Protein AF-A0A9D4CQP9-F1 (afdb_monomer_lite)

Foldseek 3Di:
DDDDPFDFDADPVRDTDRPPKWWKWFAAKDKAFAQGKDWTFIDTPDDDDDDWWDFDDPQKDFDTDDDADPVHTTTTIGGNDNGIDIGHGGDTGTID

pLDDT: mean 71.21, std 17.76, range [31.64, 93.62]

Organism: Dreissena polymorpha (NCBI:txid45954)

Structure (mmCIF, N/CA/C/O backbone):
data_AF-A0A9D4CQP9-F1
#
_entry.id   AF-A0A9D4CQP9-F1
#
loop_
_atom_site.group_PDB
_atom_site.id
_atom_site.type_symbol
_atom_site.label_atom_id
_atom_site.label_alt_id
_atom_site.label_comp_id
_atom_site.label_asym_id
_atom_site.label_entity_id
_atom_site.label_seq_id
_atom_site.pdbx_PDB_ins_code
_atom_site.Cartn_x
_atom_site.Cartn_y
_atom_site.Cartn_z
_atom_site.occupancy
_atom_site.B_iso_or_equiv
_atom_site.auth_seq_id
_atom_site.auth_comp_id
_atom_site.auth_asym_id
_atom_site.auth_atom_id
_atom_site.pdbx_PDB_model_num
ATOM 1 N N . MET A 1 1 ? 18.698 -18.193 2.597 1.00 31.64 1 MET A N 1
ATOM 2 C CA . MET A 1 1 ? 19.679 -17.155 2.985 1.00 31.64 1 MET A CA 1
ATOM 3 C C . MET A 1 1 ? 19.419 -15.944 2.103 1.00 31.64 1 MET A C 1
ATOM 5 O O . MET A 1 1 ? 19.458 -16.102 0.893 1.00 31.64 1 MET A O 1
ATOM 9 N N . SER A 1 2 ? 19.026 -14.808 2.686 1.00 32.12 2 SER A N 1
ATOM 10 C CA . SER A 1 2 ? 18.668 -13.593 1.940 1.00 32.12 2 SER A CA 1
ATOM 11 C C . SER A 1 2 ? 19.899 -12.703 1.799 1.00 32.12 2 SER A C 1
ATOM 13 O O . SER A 1 2 ? 20.489 -12.311 2.804 1.00 32.12 2 SER A O 1
ATOM 15 N N . LEU A 1 3 ? 20.291 -12.415 0.560 1.00 39.47 3 LEU A N 1
ATOM 16 C CA . LEU A 1 3 ? 21.256 -11.377 0.219 1.00 39.47 3 LEU A CA 1
ATOM 17 C C . LEU A 1 3 ? 20.463 -10.234 -0.433 1.00 39.47 3 LEU A C 1
ATOM 19 O O . LEU A 1 3 ? 19.880 -10.402 -1.498 1.00 39.47 3 LEU A O 1
ATOM 23 N N . ASN A 1 4 ? 20.426 -9.081 0.236 1.00 40.84 4 ASN A N 1
ATOM 24 C CA . ASN A 1 4 ? 20.105 -7.771 -0.345 1.00 40.84 4 ASN A CA 1
ATOM 25 C C . ASN A 1 4 ? 18.775 -7.609 -1.113 1.00 40.84 4 ASN A C 1
ATOM 27 O O . ASN A 1 4 ? 18.736 -6.868 -2.090 1.00 40.84 4 ASN A O 1
ATOM 31 N N . GLY A 1 5 ? 17.677 -8.246 -0.691 1.00 37.38 5 GLY A N 1
ATOM 32 C CA . GLY A 1 5 ? 16.353 -7.969 -1.280 1.00 37.38 5 GLY A CA 1
ATOM 33 C C . GLY A 1 5 ? 16.237 -8.293 -2.778 1.00 37.38 5 GLY A C 1
ATOM 34 O O . GLY A 1 5 ? 15.327 -7.810 -3.443 1.00 37.38 5 GLY A O 1
ATOM 35 N N . GLN A 1 6 ? 17.152 -9.101 -3.320 1.00 40.53 6 GLN A N 1
ATOM 36 C CA . GLN A 1 6 ? 17.080 -9.614 -4.683 1.00 40.53 6 GLN A CA 1
ATOM 37 C C . GLN A 1 6 ? 16.333 -10.948 -4.666 1.00 40.53 6 GLN A C 1
ATOM 39 O O . GLN A 1 6 ? 16.849 -11.967 -4.204 1.00 40.53 6 GLN A O 1
ATOM 44 N N . VAL A 1 7 ? 15.104 -10.951 -5.181 1.00 45.12 7 VAL A N 1
ATOM 45 C CA . VAL A 1 7 ? 14.385 -12.193 -5.473 1.00 45.12 7 VAL A CA 1
ATOM 46 C C . VAL A 1 7 ? 14.850 -12.681 -6.838 1.00 45.12 7 VAL A C 1
ATOM 48 O O . VAL A 1 7 ? 14.445 -12.166 -7.878 1.00 45.12 7 VAL A O 1
ATOM 51 N N . VAL A 1 8 ? 15.735 -13.672 -6.839 1.00 45.78 8 VAL A N 1
ATOM 52 C CA . VAL A 1 8 ? 16.194 -14.320 -8.067 1.00 45.78 8 VAL A CA 1
ATOM 53 C C . VAL A 1 8 ? 15.298 -15.528 -8.332 1.00 45.78 8 VAL A C 1
ATOM 55 O O . VAL A 1 8 ? 15.277 -16.466 -7.535 1.00 45.78 8 VAL A O 1
ATOM 58 N N . ARG A 1 9 ? 14.531 -15.515 -9.430 1.00 50.25 9 ARG A N 1
ATOM 59 C CA . ARG A 1 9 ? 13.787 -16.698 -9.891 1.00 50.25 9 ARG A CA 1
ATOM 60 C C . ARG A 1 9 ? 14.644 -17.453 -10.908 1.00 50.25 9 ARG A C 1
ATOM 62 O O . ARG A 1 9 ? 15.089 -16.879 -11.899 1.00 50.25 9 ARG A O 1
ATOM 69 N N . MET A 1 10 ? 14.879 -18.737 -10.649 1.00 41.41 10 MET A N 1
ATOM 70 C CA . MET A 1 10 ? 15.482 -19.647 -11.624 1.00 41.41 10 MET A CA 1
ATOM 71 C C . MET A 1 10 ? 14.456 -19.972 -12.712 1.00 41.41 10 MET A C 1
ATOM 73 O O . MET A 1 10 ? 13.327 -20.354 -12.398 1.00 41.41 10 MET A O 1
ATOM 77 N N . THR A 1 11 ? 14.835 -19.836 -13.983 1.00 52.66 11 THR A N 1
ATOM 78 C CA . THR A 1 11 ? 14.074 -20.452 -15.078 1.00 52.66 11 THR A CA 1
ATOM 79 C C . THR A 1 11 ? 14.299 -21.963 -15.075 1.00 52.66 11 THR A C 1
ATOM 81 O O . THR A 1 11 ? 15.297 -22.447 -14.540 1.00 52.66 11 THR A O 1
ATOM 84 N N . GLN A 1 12 ? 13.377 -22.721 -15.678 1.00 53.09 12 GLN A N 1
ATOM 85 C CA . GLN A 1 12 ? 13.492 -24.183 -15.790 1.00 53.09 12 GLN A CA 1
ATOM 86 C C . GLN A 1 12 ? 14.771 -24.635 -16.525 1.00 53.09 12 GLN A C 1
ATOM 88 O O . GLN A 1 12 ? 15.224 -25.753 -16.302 1.00 53.09 12 GLN A O 1
ATOM 93 N N . ASP A 1 13 ? 15.402 -23.739 -17.293 1.00 54.34 13 ASP A N 1
ATOM 94 C CA . ASP A 1 13 ? 16.654 -23.972 -18.026 1.00 54.34 13 ASP A CA 1
ATOM 95 C C . ASP A 1 13 ? 17.923 -23.516 -17.268 1.00 54.34 13 ASP A C 1
ATOM 97 O O . ASP A 1 13 ? 19.014 -23.483 -17.835 1.00 54.34 13 ASP A O 1
ATOM 101 N N . GLY A 1 14 ? 17.810 -23.120 -15.992 1.00 54.75 14 GLY A N 1
ATOM 102 C CA . GLY A 1 14 ? 18.954 -22.701 -15.166 1.00 54.75 14 GLY A CA 1
ATOM 103 C C . GLY A 1 14 ? 19.440 -21.263 -15.399 1.00 54.75 14 GLY A C 1
ATOM 104 O O . GLY A 1 14 ? 20.478 -20.869 -14.865 1.00 54.75 14 GLY A O 1
ATOM 105 N N . GLY A 1 15 ? 18.693 -20.454 -16.154 1.00 44.69 15 GLY A N 1
ATOM 106 C CA . GLY A 1 15 ? 18.951 -19.024 -16.310 1.00 44.69 15 GLY A CA 1
ATOM 107 C C . GLY A 1 15 ? 18.490 -18.231 -15.084 1.00 44.69 15 GLY A C 1
ATOM 108 O O . GLY A 1 15 ? 17.375 -18.410 -14.590 1.00 44.69 15 GLY A O 1
ATOM 109 N N . LEU A 1 16 ? 19.335 -17.324 -14.590 1.00 45.91 16 LEU A N 1
ATOM 110 C CA . LEU A 1 16 ? 18.928 -16.328 -13.597 1.00 45.91 16 LEU A CA 1
ATOM 111 C C . LEU A 1 16 ? 18.184 -15.212 -14.338 1.00 45.91 16 LEU A C 1
ATOM 113 O O . LEU A 1 16 ? 18.804 -14.417 -15.042 1.00 45.91 16 LEU A O 1
ATOM 117 N N . VAL A 1 17 ? 16.859 -15.150 -14.205 1.00 48.81 17 VAL A N 1
ATOM 118 C CA . VAL A 1 17 ? 16.093 -13.988 -14.670 1.00 48.81 17 VAL A CA 1
ATOM 119 C C . VAL A 1 17 ? 15.977 -13.029 -13.498 1.00 48.81 17 VAL A C 1
ATOM 121 O O . VAL A 1 17 ? 15.335 -13.325 -12.489 1.00 48.81 17 VAL A O 1
ATOM 124 N N . GLU A 1 18 ? 16.617 -11.868 -13.624 1.00 48.59 18 GLU A N 1
ATOM 125 C CA . GLU A 1 18 ? 16.402 -10.761 -12.702 1.00 48.59 18 GLU A CA 1
ATOM 126 C C . GLU A 1 18 ? 14.967 -10.254 -12.906 1.00 48.59 18 GLU A C 1
ATOM 128 O O . GLU A 1 18 ? 14.676 -9.482 -13.824 1.00 48.59 18 GLU A O 1
ATOM 133 N N . ALA A 1 19 ? 14.037 -10.729 -12.075 1.00 52.6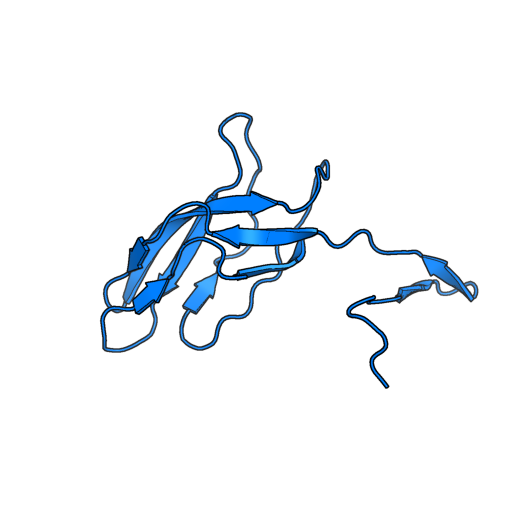6 19 ALA A N 1
ATOM 134 C CA . ALA A 1 19 ? 12.717 -10.131 -11.987 1.00 52.66 19 ALA A CA 1
ATOM 135 C C . ALA A 1 19 ? 12.920 -8.692 -11.497 1.00 52.66 19 ALA A C 1
ATOM 137 O O . ALA A 1 19 ? 13.345 -8.465 -10.364 1.00 52.66 19 ALA A O 1
ATOM 138 N N . LYS A 1 20 ? 12.697 -7.702 -12.370 1.00 56.19 20 LYS A N 1
ATOM 139 C CA . LYS A 1 20 ? 12.878 -6.281 -12.042 1.00 56.19 20 LYS A CA 1
ATOM 140 C C . LYS A 1 20 ? 11.753 -5.798 -11.122 1.00 56.19 20 LYS A C 1
ATOM 142 O O . LYS A 1 20 ? 10.978 -4.941 -11.520 1.00 56.19 20 LYS A O 1
ATOM 147 N N . LEU A 1 21 ? 11.748 -6.261 -9.877 1.00 65.81 21 LEU A N 1
ATOM 148 C CA . LEU A 1 21 ? 10.794 -5.842 -8.855 1.00 65.81 21 LEU A CA 1
ATOM 149 C C . LEU A 1 21 ? 11.006 -4.367 -8.512 1.00 65.81 21 LEU A C 1
ATOM 151 O O . LEU A 1 21 ? 12.142 -3.935 -8.276 1.00 65.81 21 LEU A O 1
ATOM 155 N N . ALA A 1 22 ? 9.950 -3.564 -8.559 1.00 72.25 22 ALA A N 1
ATOM 156 C CA . ALA A 1 22 ? 9.955 -2.176 -8.129 1.00 72.25 22 ALA A CA 1
ATOM 157 C C . ALA A 1 22 ? 9.182 -2.023 -6.823 1.00 72.25 22 ALA A C 1
ATOM 159 O O . ALA A 1 22 ? 8.019 -2.396 -6.712 1.00 72.25 22 ALA A O 1
ATOM 160 N N . ASN A 1 23 ? 9.814 -1.372 -5.852 1.00 82.19 23 ASN A N 1
ATOM 161 C CA . ASN A 1 23 ? 9.151 -1.028 -4.604 1.00 82.19 23 ASN A CA 1
ATOM 162 C C . ASN A 1 23 ? 8.016 -0.035 -4.859 1.00 82.19 23 ASN A C 1
ATOM 164 O O . ASN A 1 23 ? 8.229 1.022 -5.470 1.00 82.19 23 ASN A O 1
ATOM 168 N N . VAL A 1 24 ? 6.838 -0.354 -4.326 1.00 82.06 24 VAL A N 1
ATOM 169 C CA . VAL A 1 24 ? 5.665 0.513 -4.335 1.00 82.06 24 VAL A CA 1
ATOM 170 C C . VAL A 1 24 ? 5.548 1.195 -2.981 1.00 82.06 24 VAL A C 1
ATOM 172 O O . VAL A 1 24 ? 5.307 0.559 -1.953 1.00 82.06 24 VAL A O 1
ATOM 175 N N . THR A 1 25 ? 5.702 2.513 -2.971 1.00 87.81 25 THR A N 1
ATOM 176 C CA . THR A 1 25 ? 5.633 3.323 -1.751 1.00 87.81 25 THR A CA 1
ATOM 177 C C . THR A 1 25 ? 4.470 4.299 -1.798 1.00 87.81 25 THR A C 1
ATOM 179 O O . THR A 1 25 ? 4.005 4.707 -2.860 1.00 87.81 25 THR A O 1
ATOM 182 N N . VAL A 1 26 ? 3.960 4.683 -0.632 1.00 89.19 26 VAL A N 1
ATOM 183 C CA . VAL A 1 26 ? 2.847 5.632 -0.543 1.00 89.19 26 VAL A CA 1
ATOM 184 C C . VAL A 1 26 ? 3.316 7.057 -0.822 1.00 89.19 26 VAL A C 1
ATOM 186 O O . VAL A 1 26 ? 4.193 7.582 -0.139 1.00 89.19 26 VAL A O 1
ATOM 189 N N . ALA A 1 27 ? 2.684 7.722 -1.787 1.00 89.44 27 ALA A N 1
ATOM 190 C CA . ALA A 1 27 ? 3.082 9.057 -2.228 1.00 89.44 27 ALA A CA 1
ATOM 191 C C . ALA A 1 27 ? 2.713 10.152 -1.213 1.00 89.44 27 ALA A C 1
ATOM 193 O O . ALA A 1 27 ? 3.365 11.192 -1.155 1.00 89.44 27 ALA A O 1
ATOM 194 N N . ARG A 1 28 ? 1.643 9.947 -0.429 1.00 89.81 28 ARG A N 1
ATOM 195 C CA . ARG A 1 28 ? 1.153 10.894 0.585 1.00 89.81 28 ARG A CA 1
ATOM 196 C C . ARG A 1 28 ? 0.537 10.165 1.768 1.00 89.81 28 ARG A C 1
ATOM 198 O O . ARG A 1 28 ? -0.148 9.168 1.585 1.00 89.81 28 ARG A O 1
ATOM 205 N N . THR A 1 29 ? 0.737 10.704 2.969 1.00 91.75 29 THR A N 1
ATOM 206 C CA . THR A 1 29 ? 0.144 10.139 4.189 1.00 91.75 29 THR A CA 1
ATOM 207 C C . THR A 1 29 ? -1.381 10.075 4.074 1.00 91.75 29 THR A C 1
ATOM 209 O O . THR A 1 29 ? -2.009 11.068 3.713 1.00 91.75 29 THR A O 1
ATOM 212 N N . VAL A 1 30 ? -1.968 8.931 4.424 1.00 92.94 30 VAL A N 1
ATOM 213 C CA . VAL A 1 30 ? -3.416 8.685 4.396 1.00 92.94 30 VAL A CA 1
ATOM 214 C C . VAL A 1 30 ? -3.869 8.039 5.703 1.00 92.94 30 VAL A C 1
ATOM 216 O O . VAL A 1 30 ? -3.110 7.307 6.342 1.00 92.94 30 VAL A O 1
ATOM 219 N N . VAL A 1 31 ? -5.101 8.328 6.113 1.00 92.69 31 VAL A N 1
ATOM 220 C CA . VAL A 1 31 ? -5.772 7.654 7.229 1.00 92.69 31 VAL A CA 1
ATOM 221 C C . VAL A 1 31 ? -6.967 6.899 6.668 1.00 92.69 31 VAL A C 1
ATOM 223 O O . VAL A 1 31 ? -7.789 7.490 5.971 1.00 92.69 31 VAL A O 1
ATOM 226 N N . ILE A 1 32 ? -7.048 5.603 6.957 1.00 92.44 32 ILE A N 1
ATOM 227 C CA . ILE A 1 32 ? -8.118 4.720 6.496 1.00 92.44 32 ILE A CA 1
ATOM 228 C C . ILE A 1 32 ? -8.934 4.285 7.721 1.00 92.44 32 ILE A C 1
ATOM 230 O O . ILE A 1 32 ? -8.383 3.625 8.608 1.00 92.44 32 ILE A O 1
ATOM 234 N N . PRO A 1 33 ? -10.221 4.658 7.815 1.00 93.62 33 PRO A N 1
ATOM 235 C CA . PRO A 1 33 ? -11.082 4.204 8.903 1.00 93.62 33 PRO A CA 1
ATOM 236 C C . PRO A 1 33 ? -11.329 2.684 8.881 1.00 93.62 33 PRO A C 1
ATOM 238 O O . PRO A 1 33 ? -11.150 2.067 7.829 1.00 93.62 33 PRO A O 1
ATOM 241 N N . PRO A 1 34 ? -11.763 2.081 10.004 1.00 93.31 34 PRO A N 1
ATOM 242 C CA . PRO A 1 34 ? -12.142 0.668 10.083 1.00 93.31 34 PRO A CA 1
ATOM 243 C C . PRO A 1 34 ? -13.123 0.255 8.988 1.00 93.31 34 PRO A C 1
ATOM 245 O O . PRO A 1 34 ? -14.109 0.955 8.740 1.00 93.31 34 PRO A O 1
ATOM 248 N N . ASN A 1 35 ? -12.883 -0.897 8.365 1.00 89.81 35 ASN A N 1
ATOM 249 C CA . ASN A 1 35 ? -13.723 -1.500 7.327 1.00 89.81 35 ASN A CA 1
ATOM 250 C C . ASN A 1 35 ? -14.001 -0.579 6.123 1.00 89.81 35 ASN A C 1
ATOM 252 O O . ASN A 1 35 ? -15.017 -0.722 5.438 1.00 89.81 35 ASN A O 1
ATOM 256 N N . LYS A 1 36 ? -13.128 0.405 5.867 1.00 91.75 36 LYS A N 1
ATOM 257 C CA . LYS A 1 36 ? -13.215 1.300 4.706 1.00 91.75 36 LYS A CA 1
ATOM 258 C C . LYS A 1 36 ? -12.101 1.019 3.710 1.00 91.75 36 LYS A C 1
ATOM 260 O O . LYS A 1 36 ? -11.002 0.607 4.073 1.00 91.75 36 LYS A O 1
ATOM 265 N N . VAL A 1 37 ? -12.408 1.301 2.446 1.00 89.69 37 VAL A N 1
ATOM 266 C CA . VAL A 1 37 ? -11.462 1.270 1.329 1.00 89.69 37 VAL A CA 1
ATOM 267 C C . VAL A 1 37 ? -11.031 2.697 1.014 1.00 89.69 37 VAL A C 1
ATOM 269 O O . VAL A 1 37 ? -11.871 3.595 0.927 1.00 89.69 37 VAL A O 1
ATOM 272 N N . ALA A 1 38 ? -9.734 2.909 0.815 1.00 88.75 38 ALA A N 1
ATOM 273 C CA . ALA A 1 38 ? -9.183 4.165 0.328 1.00 88.75 38 ALA A CA 1
ATOM 274 C C . ALA A 1 38 ? -8.376 3.940 -0.954 1.00 88.75 38 ALA A C 1
ATOM 276 O O . ALA A 1 38 ? -7.605 2.988 -1.058 1.00 88.75 38 ALA A O 1
ATOM 277 N N . MET A 1 39 ? -8.513 4.860 -1.910 1.00 88.00 39 MET A N 1
ATOM 278 C CA . MET A 1 39 ? -7.638 4.920 -3.081 1.00 88.00 39 MET A CA 1
ATOM 279 C C . MET A 1 39 ? -6.354 5.659 -2.707 1.00 88.00 39 MET A C 1
ATOM 281 O O . MET A 1 39 ? -6.342 6.886 -2.578 1.00 88.00 39 MET A O 1
ATOM 285 N N . VAL A 1 40 ? -5.267 4.918 -2.525 1.00 87.06 40 VAL A N 1
ATOM 286 C CA . VAL A 1 40 ? -3.985 5.453 -2.065 1.00 87.06 40 VAL A CA 1
ATOM 287 C C . VAL A 1 40 ? -3.085 5.720 -3.260 1.00 87.06 40 VAL A C 1
ATOM 289 O O . VAL A 1 40 ? -2.768 4.817 -4.028 1.00 87.06 40 VAL A O 1
ATOM 292 N N . LYS A 1 41 ? -2.659 6.975 -3.432 1.00 87.88 41 LYS A N 1
ATOM 293 C CA . LYS A 1 41 ? -1.679 7.330 -4.464 1.00 87.88 41 LYS A CA 1
ATOM 294 C C . LYS A 1 41 ? -0.305 6.787 -4.071 1.00 87.88 41 LYS A C 1
ATOM 296 O O . LYS A 1 41 ? 0.167 7.057 -2.964 1.00 87.88 41 LYS A O 1
ATOM 301 N N . CYS A 1 42 ? 0.345 6.099 -4.998 1.00 86.25 42 CYS A N 1
ATOM 302 C CA . CYS A 1 42 ? 1.630 5.448 -4.790 1.00 86.25 42 CYS A CA 1
ATOM 303 C C . CYS A 1 42 ? 2.675 5.915 -5.809 1.00 86.25 42 CYS A C 1
ATOM 305 O O . CYS A 1 42 ? 2.361 6.525 -6.832 1.00 86.25 42 CYS A O 1
ATOM 307 N N . THR A 1 43 ? 3.931 5.635 -5.491 1.00 85.56 43 THR A N 1
ATOM 308 C CA . THR A 1 43 ? 5.117 5.886 -6.308 1.00 85.56 43 THR A CA 1
ATOM 309 C C . THR A 1 43 ? 5.881 4.589 -6.503 1.00 85.56 43 THR A C 1
ATOM 311 O O . THR A 1 43 ? 5.935 3.760 -5.597 1.00 85.56 43 THR A O 1
ATOM 314 N N . LEU A 1 44 ? 6.490 4.439 -7.676 1.00 80.44 44 LEU A N 1
ATOM 315 C CA . LEU A 1 44 ? 7.421 3.355 -7.965 1.00 80.44 44 LEU A CA 1
ATOM 316 C C . LEU A 1 44 ? 8.846 3.855 -7.792 1.00 80.44 44 LEU A C 1
ATOM 318 O O . LEU A 1 44 ? 9.171 4.953 -8.244 1.00 80.44 44 LEU A O 1
ATOM 322 N N . GLY A 1 45 ? 9.709 3.030 -7.202 1.00 71.88 45 GLY A N 1
ATOM 323 C CA . GLY A 1 45 ? 11.143 3.322 -7.134 1.00 71.88 45 GLY A CA 1
ATOM 324 C C . GLY A 1 45 ? 11.834 3.365 -8.506 1.00 71.88 45 GLY A C 1
ATOM 325 O O . GLY A 1 45 ? 12.899 3.959 -8.631 1.00 71.88 45 GLY A O 1
ATOM 326 N N . LYS A 1 46 ? 11.233 2.757 -9.537 1.00 70.69 46 LYS A N 1
ATOM 327 C CA . LYS A 1 46 ? 11.719 2.762 -10.924 1.00 70.69 46 LYS A CA 1
ATOM 328 C C . LYS A 1 46 ? 10.553 2.635 -11.915 1.00 70.69 46 LYS A C 1
ATOM 330 O O . LYS A 1 46 ? 9.558 1.996 -11.575 1.00 70.69 46 LYS A O 1
ATOM 335 N N . PRO A 1 47 ? 10.650 3.213 -13.125 1.00 65.62 47 PRO A N 1
ATOM 336 C CA . PRO A 1 47 ? 9.635 3.028 -14.156 1.00 65.62 47 PRO A CA 1
ATOM 337 C C . PRO A 1 47 ? 9.643 1.578 -14.661 1.00 65.62 47 PRO A C 1
ATOM 339 O O . PRO A 1 47 ? 10.681 1.054 -15.062 1.00 65.62 47 PRO A O 1
ATOM 342 N N . ILE A 1 48 ? 8.474 0.943 -14.648 1.00 67.25 48 ILE A N 1
ATOM 343 C CA . ILE A 1 48 ? 8.211 -0.397 -15.190 1.00 67.25 48 ILE A CA 1
ATOM 344 C C . ILE A 1 48 ? 6.881 -0.340 -15.953 1.00 67.25 48 ILE A C 1
ATOM 346 O O . ILE A 1 48 ? 5.954 0.339 -15.518 1.00 67.25 48 ILE A O 1
ATOM 350 N N . GLY A 1 49 ? 6.823 -0.971 -17.131 1.00 58.66 49 GLY A N 1
ATOM 351 C CA . GLY A 1 49 ? 5.749 -0.750 -18.111 1.00 58.66 49 GLY A CA 1
ATOM 352 C C . GLY A 1 49 ? 4.390 -1.317 -17.692 1.00 58.66 49 GLY A C 1
ATOM 353 O O . GLY A 1 49 ? 3.402 -0.593 -17.635 1.00 58.66 49 GLY A O 1
ATOM 354 N N . THR A 1 50 ? 4.332 -2.610 -17.382 1.00 60.03 50 THR A N 1
ATOM 355 C CA . THR A 1 50 ? 3.119 -3.283 -16.900 1.00 60.03 50 THR A CA 1
ATOM 356 C C . THR A 1 50 ? 3.523 -4.244 -15.800 1.00 60.03 50 THR A C 1
ATOM 358 O O . THR A 1 50 ? 4.465 -5.013 -15.977 1.00 60.03 50 THR A O 1
ATOM 361 N N . PHE A 1 51 ? 2.840 -4.173 -14.663 1.00 60.84 51 PHE A N 1
ATOM 362 C CA . PHE A 1 51 ? 3.170 -4.962 -13.486 1.00 60.84 51 PHE A CA 1
ATOM 363 C C . PHE A 1 51 ? 1.928 -5.273 -12.658 1.00 60.84 51 PHE A C 1
ATOM 365 O O . PHE A 1 51 ? 0.938 -4.540 -12.701 1.00 60.84 51 PHE A O 1
ATOM 372 N N . ALA A 1 52 ? 2.001 -6.355 -11.890 1.00 58.88 52 ALA A N 1
ATOM 373 C CA . ALA A 1 52 ? 1.038 -6.673 -10.850 1.00 58.88 52 ALA A CA 1
ATOM 374 C C . ALA A 1 52 ? 1.674 -6.316 -9.508 1.00 58.88 52 ALA A C 1
ATOM 376 O O . ALA A 1 52 ? 2.809 -6.697 -9.256 1.00 58.88 52 ALA A O 1
ATOM 377 N N . VAL A 1 53 ? 0.957 -5.575 -8.664 1.00 62.28 53 VAL A N 1
ATOM 378 C CA . VAL A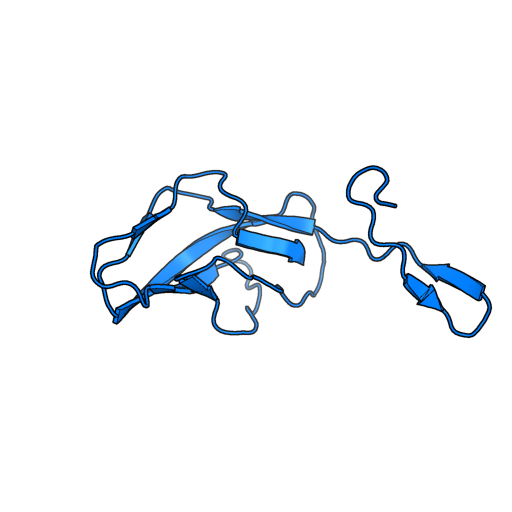 1 53 ? 1.453 -5.271 -7.320 1.00 62.28 53 VAL A CA 1
ATOM 379 C C . VAL A 1 53 ? 1.036 -6.391 -6.379 1.00 62.28 53 VAL A C 1
ATOM 381 O O . VAL A 1 53 ? -0.160 -6.577 -6.144 1.00 62.28 53 VAL A O 1
ATOM 384 N N . GLU A 1 54 ? 2.013 -7.096 -5.821 1.00 63.34 54 GLU A N 1
ATOM 385 C CA . GLU A 1 54 ? 1.817 -7.977 -4.674 1.00 63.34 54 GLU A CA 1
ATOM 386 C C . GLU A 1 54 ? 2.069 -7.164 -3.403 1.00 63.34 54 GLU A C 1
ATOM 388 O O . GLU A 1 54 ? 3.117 -6.541 -3.222 1.00 63.34 54 GLU A O 1
ATOM 393 N N . ALA A 1 55 ? 1.059 -7.096 -2.542 1.00 61.88 55 ALA A N 1
ATOM 394 C CA . ALA A 1 55 ? 1.072 -6.227 -1.383 1.00 61.88 55 ALA A CA 1
ATOM 395 C C . ALA A 1 55 ? 0.440 -6.933 -0.185 1.00 61.88 55 ALA A C 1
ATOM 397 O O . ALA A 1 55 ? -0.765 -7.183 -0.155 1.00 61.88 55 ALA A O 1
ATOM 398 N N . GLU A 1 56 ? 1.268 -7.220 0.816 1.00 58.34 56 GLU A N 1
ATOM 399 C CA . GLU A 1 56 ? 0.866 -7.812 2.087 1.00 58.34 56 GLU A CA 1
ATOM 400 C C . GLU A 1 56 ? 1.214 -6.827 3.208 1.00 58.34 56 GLU A C 1
ATOM 402 O O . GLU A 1 56 ? 2.379 -6.485 3.422 1.00 58.34 56 GLU A O 1
ATOM 407 N N . CYS A 1 57 ? 0.208 -6.299 3.910 1.00 62.19 57 CYS A N 1
ATOM 408 C CA . CYS A 1 57 ? 0.443 -5.351 4.998 1.00 62.19 57 CYS A CA 1
ATOM 409 C C . CYS A 1 57 ? -0.473 -5.619 6.198 1.00 62.19 57 CYS A C 1
ATOM 411 O O . CYS A 1 57 ? -1.226 -4.743 6.617 1.00 62.19 57 CYS A O 1
ATOM 413 N N . GLY A 1 58 ? -0.373 -6.813 6.792 1.00 70.50 58 GLY A N 1
ATOM 414 C CA . GLY A 1 58 ? -1.085 -7.167 8.029 1.00 70.50 58 GLY A CA 1
ATOM 415 C C . GLY A 1 58 ? -2.597 -6.937 7.918 1.00 70.50 58 GLY A C 1
ATOM 416 O O . GLY A 1 58 ? -3.230 -7.458 7.008 1.00 70.50 58 GLY A O 1
ATOM 417 N N . ASP A 1 59 ? -3.159 -6.101 8.800 1.00 71.31 59 ASP A N 1
ATOM 418 C CA . ASP A 1 59 ? -4.589 -5.732 8.810 1.00 71.31 59 ASP A CA 1
ATOM 419 C C . ASP A 1 59 ? -5.035 -4.866 7.610 1.00 71.31 59 ASP A C 1
ATOM 421 O O . ASP A 1 59 ? -6.206 -4.486 7.501 1.00 71.31 59 ASP A O 1
ATOM 425 N N . LEU A 1 60 ? -4.109 -4.499 6.720 1.00 72.00 60 LEU A N 1
ATOM 426 C CA . LEU A 1 60 ? -4.397 -3.817 5.466 1.00 72.00 60 LEU A CA 1
ATOM 427 C C . LEU A 1 60 ? -4.275 -4.802 4.310 1.00 72.00 60 LEU A C 1
ATOM 429 O O . LEU A 1 60 ? -3.193 -5.327 4.037 1.00 72.00 60 LEU A O 1
ATOM 433 N N . ILE A 1 61 ? -5.368 -4.969 3.572 1.00 75.62 61 ILE A N 1
ATOM 434 C CA . ILE A 1 61 ? -5.361 -5.730 2.324 1.00 75.62 61 ILE A CA 1
ATOM 435 C C . ILE A 1 61 ? -5.327 -4.745 1.160 1.00 75.62 61 ILE A C 1
ATOM 437 O O . ILE A 1 61 ? -6.127 -3.809 1.088 1.00 75.62 61 ILE A O 1
ATOM 441 N N . VAL A 1 62 ? -4.399 -4.955 0.232 1.00 72.31 62 VAL A N 1
ATOM 442 C CA . VAL A 1 62 ? -4.412 -4.270 -1.061 1.00 72.31 62 VAL A CA 1
ATOM 443 C C . VAL A 1 62 ? -5.239 -5.114 -2.018 1.00 72.31 62 VAL A C 1
ATOM 445 O O . VAL A 1 62 ? -4.924 -6.275 -2.269 1.00 72.31 62 VAL A O 1
ATOM 448 N N . LEU A 1 63 ? -6.336 -4.548 -2.517 1.00 65.38 63 LEU A N 1
ATOM 449 C CA . LEU A 1 63 ? -7.210 -5.262 -3.440 1.00 65.38 63 LEU A CA 1
ATOM 450 C C . LEU A 1 63 ? -6.522 -5.324 -4.812 1.00 65.38 63 LEU A C 1
ATOM 452 O O . LEU A 1 63 ? -6.058 -4.317 -5.344 1.00 65.38 63 LEU A O 1
ATOM 456 N N . MET A 1 64 ? -6.399 -6.548 -5.318 1.00 64.31 64 MET A N 1
ATOM 457 C CA . MET A 1 64 ? -5.568 -6.957 -6.449 1.00 64.31 64 MET A CA 1
ATOM 458 C C . MET A 1 64 ? -5.701 -6.078 -7.707 1.00 64.31 64 MET A C 1
ATOM 460 O O . MET A 1 64 ? -6.803 -5.723 -8.119 1.00 64.31 64 MET A O 1
ATOM 464 N N . SER A 1 65 ? -4.552 -5.879 -8.363 1.00 54.47 65 SER A N 1
ATOM 465 C CA . SER A 1 65 ? -4.331 -5.314 -9.704 1.00 54.47 65 SER A CA 1
ATOM 466 C C . SER A 1 65 ? -4.735 -3.853 -9.918 1.00 54.47 65 SER A C 1
ATOM 468 O O . SER A 1 65 ? -5.905 -3.473 -9.934 1.00 54.47 65 SER A O 1
ATOM 470 N N . VAL A 1 66 ? -3.726 -3.019 -10.172 1.00 54.38 66 VAL A N 1
ATOM 471 C CA . VAL A 1 66 ? -3.909 -1.613 -10.521 1.00 54.38 66 VAL A CA 1
ATOM 472 C C . VAL A 1 66 ? -3.514 -1.397 -11.964 1.00 54.38 66 VAL A C 1
ATOM 474 O O . VAL A 1 66 ? -2.356 -1.557 -12.336 1.00 54.38 66 VAL A O 1
ATOM 477 N N . HIS A 1 67 ? -4.481 -0.948 -12.759 1.00 50.91 67 HIS A N 1
ATOM 478 C CA . HIS A 1 67 ? -4.191 -0.326 -14.039 1.00 50.91 67 HIS A CA 1
ATOM 479 C C . HIS A 1 67 ? -3.441 0.981 -13.785 1.00 50.91 67 HIS A C 1
ATOM 481 O O . HIS A 1 67 ? -3.979 1.925 -13.201 1.00 50.91 67 HIS A O 1
ATOM 487 N N . ILE A 1 68 ? -2.188 1.037 -14.222 1.00 55.34 68 ILE A N 1
ATOM 488 C CA . ILE A 1 68 ? -1.437 2.286 -14.295 1.00 55.34 68 ILE A CA 1
ATOM 489 C C . ILE A 1 68 ? -2.048 3.061 -15.457 1.00 55.34 68 ILE A C 1
ATOM 491 O O . ILE A 1 68 ? -1.872 2.693 -16.615 1.00 55.34 68 ILE A O 1
ATOM 495 N N . ASN A 1 69 ? -2.808 4.107 -15.158 1.00 53.38 69 ASN A N 1
ATOM 496 C CA . ASN A 1 69 ? -3.146 5.099 -16.168 1.00 53.38 69 ASN A CA 1
ATOM 497 C C . ASN A 1 69 ? -2.114 6.233 -16.129 1.00 53.38 69 ASN A C 1
ATOM 499 O O . ASN A 1 69 ? -1.320 6.353 -15.193 1.00 53.38 69 ASN A O 1
ATOM 503 N N . GLU A 1 70 ? -2.154 7.105 -17.131 1.00 52.47 70 GLU A N 1
ATOM 504 C CA . GLU A 1 70 ? -1.277 8.279 -17.235 1.00 52.47 70 GLU A CA 1
ATOM 505 C C . GLU A 1 70 ? -1.371 9.219 -16.010 1.00 52.47 70 GLU A C 1
ATOM 507 O O . GLU A 1 70 ? -0.473 10.021 -15.766 1.00 52.47 70 GLU A O 1
ATOM 512 N N . ALA A 1 71 ? -2.416 9.090 -15.177 1.00 58.41 71 ALA A N 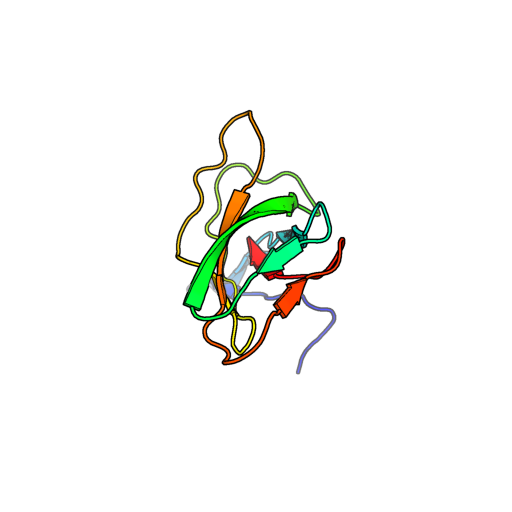1
ATOM 513 C CA . ALA A 1 71 ? -2.602 9.864 -13.946 1.00 58.41 71 ALA A CA 1
ATOM 514 C C . ALA A 1 71 ? -1.830 9.315 -12.720 1.00 58.41 71 ALA A C 1
ATOM 516 O O . ALA A 1 71 ? -1.864 9.927 -11.639 1.00 58.41 71 ALA A O 1
ATOM 517 N N . GLY A 1 72 ? -1.111 8.198 -12.876 1.00 69.56 72 GLY A N 1
ATOM 518 C CA . GLY A 1 72 ? -0.212 7.608 -11.881 1.00 69.56 72 GLY A CA 1
ATOM 519 C C . GLY A 1 72 ? -0.808 6.445 -11.077 1.00 69.56 72 GLY A C 1
ATOM 520 O O . GLY A 1 72 ? -2.015 6.214 -11.060 1.00 69.56 72 GLY A O 1
ATOM 521 N N . LEU A 1 73 ? 0.063 5.714 -10.374 1.00 79.69 73 LEU A N 1
ATOM 522 C CA . LEU A 1 73 ? -0.283 4.500 -9.627 1.00 79.69 73 LEU A CA 1
ATOM 523 C C . LEU A 1 73 ? -1.194 4.803 -8.423 1.00 79.69 73 LEU A C 1
ATOM 525 O O . LEU A 1 73 ? -0.851 5.613 -7.556 1.00 79.69 73 LEU A O 1
ATOM 529 N N . LYS A 1 74 ? -2.347 4.129 -8.341 1.00 81.94 74 LYS A N 1
ATOM 530 C CA . LYS A 1 74 ? -3.280 4.225 -7.206 1.00 81.94 74 LYS A CA 1
ATOM 531 C C . LYS A 1 74 ? -3.732 2.844 -6.748 1.00 81.94 74 LYS A C 1
ATOM 533 O O . LYS A 1 74 ? -4.423 2.164 -7.493 1.00 81.94 74 LYS A O 1
ATOM 538 N N . LEU A 1 75 ? -3.407 2.468 -5.517 1.00 83.06 75 LEU A N 1
ATOM 539 C CA . LEU A 1 75 ? -3.797 1.186 -4.934 1.00 83.06 75 LEU A CA 1
ATOM 540 C C . LEU A 1 75 ? -5.092 1.321 -4.115 1.00 83.06 75 LEU A C 1
ATOM 542 O O . LEU A 1 75 ? -5.153 2.189 -3.239 1.00 83.06 75 LEU A O 1
ATOM 546 N N . PRO A 1 76 ? -6.117 0.484 -4.350 1.00 85.44 76 PRO A N 1
ATOM 547 C CA . PRO A 1 76 ? -7.224 0.333 -3.414 1.00 85.44 76 PRO A CA 1
ATOM 548 C C . PRO A 1 76 ? -6.745 -0.445 -2.180 1.00 85.44 76 PRO A C 1
ATOM 550 O O . PRO A 1 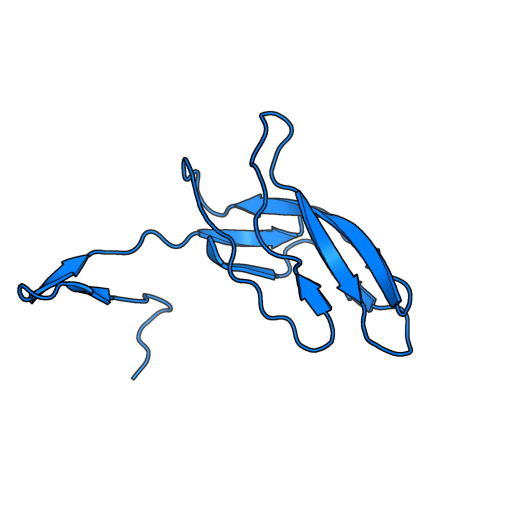76 ? -6.383 -1.616 -2.274 1.00 85.44 76 PRO A O 1
ATOM 553 N N . ILE A 1 77 ? -6.741 0.203 -1.015 1.00 87.25 77 ILE A N 1
ATOM 554 C CA . ILE A 1 77 ? -6.337 -0.413 0.258 1.00 87.25 77 ILE A CA 1
ATOM 555 C C . ILE A 1 77 ? -7.539 -0.439 1.197 1.00 87.25 77 ILE A C 1
ATOM 557 O O . ILE A 1 77 ? -8.146 0.606 1.446 1.00 87.25 77 ILE A O 1
ATOM 561 N N . VAL A 1 78 ? -7.875 -1.616 1.725 1.00 88.75 78 VAL A N 1
ATOM 562 C CA . VAL A 1 78 ? -8.910 -1.794 2.749 1.00 88.75 78 VAL A CA 1
ATOM 563 C C . VAL A 1 78 ? -8.273 -1.942 4.125 1.00 88.75 78 VAL A C 1
ATOM 565 O O . VAL A 1 78 ? -7.295 -2.666 4.285 1.00 88.75 78 VAL A O 1
ATOM 568 N N . ASN A 1 79 ? -8.829 -1.249 5.116 1.00 90.31 79 ASN A N 1
ATOM 569 C CA . ASN A 1 79 ? -8.476 -1.436 6.519 1.00 90.31 79 ASN A CA 1
ATOM 570 C C . ASN A 1 79 ? -9.446 -2.420 7.173 1.00 90.31 79 ASN A C 1
ATOM 572 O O . ASN A 1 79 ? -10.614 -2.087 7.351 1.00 90.31 79 ASN A O 1
ATOM 576 N N . LEU A 1 80 ? -8.963 -3.607 7.535 1.00 88.00 80 LEU A N 1
ATOM 577 C CA . LEU A 1 80 ? -9.748 -4.629 8.230 1.00 88.00 80 LEU A CA 1
ATOM 578 C C . LEU A 1 80 ? -9.625 -4.553 9.757 1.00 88.00 80 LEU A C 1
ATOM 580 O O . LEU A 1 80 ? -10.221 -5.362 10.464 1.00 88.00 80 LEU A O 1
ATO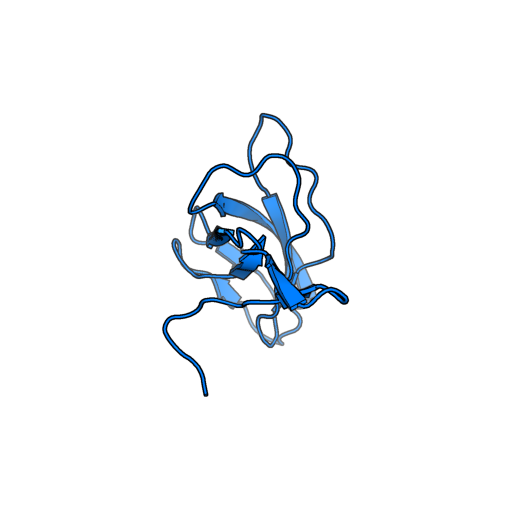M 584 N N . SER A 1 81 ? -8.867 -3.590 10.285 1.00 86.75 81 SER A N 1
ATOM 585 C CA . SER A 1 81 ? -8.714 -3.421 11.725 1.00 86.75 81 SER A CA 1
ATOM 586 C C . SER A 1 81 ? -9.930 -2.729 12.354 1.00 86.75 81 SER A C 1
ATOM 588 O O . SER A 1 81 ? -10.718 -2.049 11.693 1.00 86.75 81 SER A O 1
ATOM 590 N N . GLY A 1 82 ? -10.064 -2.863 13.677 1.00 90.69 82 GLY A N 1
ATOM 591 C CA . GLY A 1 82 ? -11.088 -2.171 14.470 1.00 90.69 82 GLY A CA 1
ATOM 592 C C . GLY A 1 82 ? -10.790 -0.694 14.768 1.00 90.69 82 GLY A C 1
ATOM 593 O O . GLY A 1 82 ? -11.541 -0.067 15.510 1.00 90.69 82 GLY A O 1
ATOM 594 N N . HIS A 1 83 ? -9.700 -0.124 14.242 1.00 91.38 83 HIS A N 1
ATOM 595 C CA . HIS A 1 83 ? -9.278 1.256 14.516 1.00 91.38 83 HIS A CA 1
ATOM 596 C C . HIS A 1 83 ? -8.792 1.987 13.253 1.00 91.38 83 HIS A C 1
ATOM 598 O O . HIS A 1 83 ? -8.552 1.391 12.208 1.00 91.38 83 HIS A O 1
ATOM 604 N N . ASN A 1 84 ? -8.658 3.314 13.322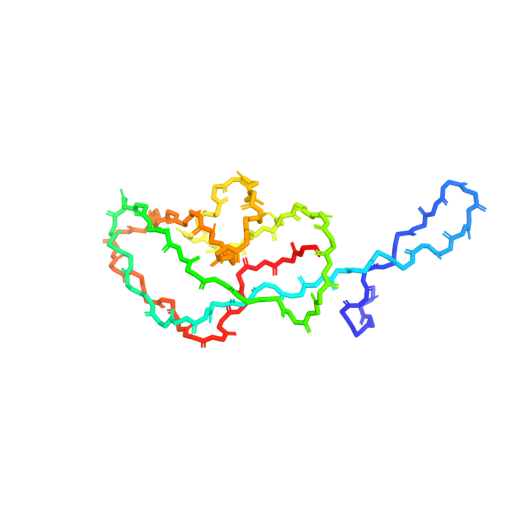 1.00 89.75 84 ASN A N 1
ATOM 605 C CA . ASN A 1 84 ? -8.124 4.095 12.204 1.00 89.75 84 ASN A CA 1
ATOM 606 C C . ASN A 1 84 ? -6.658 3.725 11.944 1.00 89.75 84 ASN A C 1
ATOM 608 O O . ASN A 1 84 ? -5.827 3.826 12.848 1.00 89.75 84 ASN A O 1
ATOM 612 N N . VAL A 1 85 ? -6.312 3.398 10.699 1.00 91.12 85 VAL A N 1
ATOM 613 C CA . VAL A 1 85 ? -4.929 3.096 10.313 1.00 91.12 85 VAL A CA 1
ATOM 614 C C . VAL A 1 85 ? -4.328 4.268 9.552 1.00 91.12 85 VAL A C 1
ATOM 616 O O . VAL A 1 85 ? -4.865 4.719 8.542 1.00 91.12 85 VAL A O 1
ATOM 619 N N . ARG A 1 86 ? -3.181 4.766 10.027 1.00 91.69 86 ARG A N 1
ATOM 620 C CA . ARG A 1 86 ? -2.413 5.828 9.367 1.00 91.69 86 ARG A CA 1
ATOM 621 C C . ARG A 1 86 ? -1.245 5.235 8.588 1.00 91.69 86 ARG A C 1
ATOM 623 O O . ARG A 1 86 ? -0.279 4.750 9.175 1.00 91.69 86 ARG A O 1
ATOM 630 N N . ILE A 1 87 ? -1.287 5.358 7.268 1.00 90.06 87 ILE A N 1
ATOM 631 C CA . ILE A 1 87 ? -0.193 4.978 6.377 1.00 90.06 87 ILE A CA 1
ATOM 632 C C . ILE A 1 87 ? 0.623 6.228 6.065 1.00 90.06 87 ILE A C 1
ATOM 634 O O . ILE A 1 87 ? 0.110 7.181 5.483 1.00 90.06 87 ILE A O 1
ATOM 638 N N . LYS A 1 88 ? 1.888 6.254 6.485 1.00 90.62 88 LYS A N 1
ATOM 639 C CA . LYS A 1 88 ? 2.778 7.399 6.256 1.00 90.62 88 LYS A CA 1
ATOM 640 C C . LYS A 1 88 ? 3.271 7.435 4.809 1.00 90.62 88 LYS A C 1
ATOM 642 O O . LYS A 1 88 ? 3.445 6.396 4.177 1.00 90.62 88 LYS A O 1
ATOM 647 N N . GLN A 1 89 ? 3.548 8.640 4.319 1.00 92.88 89 GLN A N 1
ATOM 648 C CA . GLN A 1 89 ? 4.301 8.838 3.082 1.00 92.88 89 GLN A CA 1
ATOM 649 C C . GLN A 1 89 ? 5.625 8.056 3.118 1.00 92.88 89 GLN A C 1
ATOM 651 O O . GLN A 1 89 ? 6.283 7.996 4.155 1.00 92.88 89 GLN A O 1
ATOM 656 N N . GLY A 1 90 ? 5.996 7.455 1.988 1.00 87.94 90 GLY A N 1
ATOM 657 C CA . GLY A 1 90 ? 7.201 6.645 1.829 1.00 87.94 90 GLY A CA 1
ATOM 658 C C . GLY A 1 90 ? 7.087 5.225 2.384 1.00 87.94 90 GLY A C 1
ATOM 659 O O . GLY A 1 90 ? 7.983 4.423 2.136 1.00 87.94 90 GLY A O 1
ATOM 660 N N . LYS A 1 91 ? 5.999 4.874 3.092 1.00 87.56 91 LYS A N 1
ATOM 661 C CA . LYS A 1 91 ? 5.797 3.501 3.569 1.00 87.56 91 LYS A CA 1
ATOM 662 C C . LYS A 1 91 ? 5.700 2.555 2.371 1.00 87.56 91 LYS A C 1
ATOM 664 O O . LYS A 1 91 ? 4.915 2.808 1.455 1.00 87.56 91 LYS A O 1
ATOM 669 N N . LEU A 1 92 ? 6.493 1.486 2.407 1.00 84.50 92 LEU A N 1
ATOM 670 C CA . LEU A 1 92 ? 6.410 0.371 1.469 1.00 84.50 92 LEU A CA 1
ATOM 671 C C . LEU A 1 92 ? 5.072 -0.345 1.664 1.00 84.50 92 LEU A C 1
ATOM 673 O O . LEU A 1 92 ? 4.705 -0.672 2.794 1.00 84.50 92 LEU A O 1
ATOM 677 N N . VAL A 1 93 ? 4.340 -0.541 0.573 1.00 80.88 93 VAL A N 1
ATOM 678 C CA . VAL A 1 93 ? 3.049 -1.243 0.581 1.00 80.88 93 VAL A CA 1
ATOM 679 C C . VAL A 1 93 ? 3.052 -2.491 -0.285 1.00 80.88 93 VAL A C 1
ATOM 681 O O . VAL A 1 93 ? 2.179 -3.321 -0.092 1.00 80.88 93 VAL A O 1
ATOM 684 N N . GLY A 1 94 ? 4.025 -2.645 -1.181 1.00 78.44 94 GLY A N 1
ATOM 685 C CA . GLY A 1 94 ? 4.187 -3.853 -1.979 1.00 78.44 94 GLY A CA 1
ATOM 686 C C . GLY A 1 94 ? 5.331 -3.747 -2.976 1.00 78.44 94 GLY A C 1
ATOM 687 O O . GLY A 1 94 ? 6.066 -2.752 -2.997 1.00 78.44 94 GLY A O 1
ATOM 688 N N . GLU A 1 95 ? 5.432 -4.765 -3.816 1.00 76.88 95 GLU A N 1
ATOM 689 C CA . GLU A 1 95 ? 6.382 -4.870 -4.919 1.00 76.88 95 GLU A CA 1
ATOM 690 C C . GLU A 1 95 ? 5.623 -5.102 -6.229 1.00 76.88 95 GLU A C 1
ATOM 692 O O . GLU A 1 95 ? 4.546 -5.699 -6.239 1.00 76.88 95 GLU A O 1
ATOM 697 N N . ALA A 1 96 ? 6.165 -4.553 -7.310 1.00 71.75 96 ALA A N 1
ATOM 698 C CA . ALA A 1 96 ? 5.603 -4.514 -8.653 1.00 71.75 96 ALA A CA 1
ATOM 699 C C . ALA A 1 96 ? 6.543 -5.180 -9.660 1.00 71.75 96 ALA A C 1
ATOM 701 O O . ALA A 1 96 ? 7.753 -4.861 -9.593 1.00 71.75 96 ALA A O 1
#

Radius of gyration: 15.02 Å; chains: 1; bounding box: 35×35×33 Å

Sequence (96 aa):
MSLNGQVVRMTQDGGLVEAKLANVTVARTVVIPPNKVAMVKCTLGKPIGTFAVEAECGDLIVLMSVHINEAGLKLPIVNLSGHNVRIKQGKLVGEA

Secondary structure (DSSP, 8-state):
---TT--EEEPTTS-EEE----EEEESS-EEE-TT-EEEEEEEESS--SS-PPB-EETTEEEPS-----TT--EEEEEE-SSS-EEE-TT-EEEE-